Protein AF-A0A060CLG0-F1 (afdb_monomer_lite)

Sequence (66 aa):
MKIWYFHPYGSAPGRGKYLRPYYLGKKWIALGHDVTCFVGRNHHLLDQPEPLPQKECVSGVPFVSL

pLDDT: mean 97.27, std 1.05, range [94.38, 98.62]

Secondary structure (DSSP, 8-state):
-EEEEEETT---TTTBS--HHHHHHHHHHHTT-EEEEEE-SS-TTBSSSSPPPSEEEETTEEEEE-

Radius of gyration: 10.92 Å; chains: 1; bounding box: 25×18×31 Å

Foldseek 3Di:
DEEEAEDAAEDDPQFFDNPVLVVVQVVCVVVVYHYEYEYAQQDPGTPDNHGDDQWDQDPNHTYGHD

Organism: NCBI:txid114707

Structure (mmCIF, N/CA/C/O backbone):
data_AF-A0A060CLG0-F1
#
_entry.id   AF-A0A060CLG0-F1
#
loop_
_atom_site.group_PDB
_atom_site.id
_atom_site.type_symbol
_atom_site.label_atom_id
_atom_site.label_alt_id
_atom_site.label_comp_id
_atom_site.label_asym_id
_atom_site.label_entity_id
_atom_site.label_seq_id
_atom_site.pdbx_PDB_ins_code
_atom_site.Cartn_x
_atom_site.Cartn_y
_atom_site.Cartn_z
_atom_site.occupancy
_atom_site.B_iso_or_equiv
_atom_site.auth_seq_id
_atom_site.auth_comp_id
_atom_site.auth_asym_id
_atom_site.auth_atom_id
_atom_site.pdbx_PDB_model_num
ATOM 1 N N . MET A 1 1 ? -7.870 4.779 15.378 1.00 97.00 1 MET A N 1
ATOM 2 C CA . MET A 1 1 ? -6.457 5.169 15.656 1.00 97.00 1 MET A CA 1
ATOM 3 C C . MET A 1 1 ? -5.779 5.553 14.350 1.00 97.00 1 MET A C 1
ATOM 5 O O . MET A 1 1 ? -6.283 5.133 13.315 1.00 97.00 1 MET A O 1
ATOM 9 N N . LYS A 1 2 ? -4.665 6.293 14.396 1.00 97.94 2 LYS A N 1
ATOM 10 C CA . LYS A 1 2 ? -3.831 6.572 13.216 1.00 97.94 2 LYS A CA 1
ATOM 11 C C . LYS A 1 2 ? -2.751 5.501 13.073 1.00 97.94 2 LYS A C 1
ATOM 13 O O . LYS A 1 2 ? -2.039 5.242 14.040 1.00 97.94 2 LYS A O 1
ATOM 18 N N . ILE A 1 3 ? -2.652 4.875 11.905 1.00 98.00 3 ILE A N 1
ATOM 19 C CA . ILE A 1 3 ? -1.708 3.792 11.613 1.00 98.00 3 ILE A CA 1
ATOM 20 C C . ILE A 1 3 ? -0.915 4.160 10.363 1.00 98.00 3 ILE A C 1
ATOM 22 O O . ILE A 1 3 ? -1.473 4.344 9.284 1.00 98.00 3 ILE A O 1
ATOM 26 N N . TRP A 1 4 ? 0.405 4.218 10.491 1.00 98.12 4 TRP A N 1
ATOM 27 C CA . TRP A 1 4 ? 1.301 4.365 9.349 1.00 98.12 4 TRP A CA 1
ATOM 28 C C . TRP A 1 4 ? 2.027 3.056 9.093 1.00 98.12 4 TRP A C 1
ATOM 30 O O . TRP A 1 4 ? 2.622 2.479 10.002 1.00 98.12 4 TRP A O 1
ATOM 40 N N . TYR A 1 5 ? 1.963 2.582 7.853 1.00 96.31 5 TYR A N 1
ATOM 41 C CA . TYR A 1 5 ? 2.582 1.327 7.447 1.00 96.31 5 TYR A CA 1
ATOM 42 C C . TYR A 1 5 ? 3.716 1.602 6.469 1.00 96.31 5 TYR A C 1
ATOM 44 O O . TYR A 1 5 ? 3.458 2.016 5.345 1.00 96.31 5 TYR A O 1
ATOM 52 N N . PHE A 1 6 ? 4.958 1.349 6.873 1.00 97.81 6 PHE A N 1
ATOM 53 C CA . PHE A 1 6 ? 6.138 1.572 6.039 1.00 97.81 6 PHE A CA 1
ATOM 54 C C . PHE A 1 6 ? 6.600 0.262 5.404 1.00 97.81 6 PHE A C 1
AT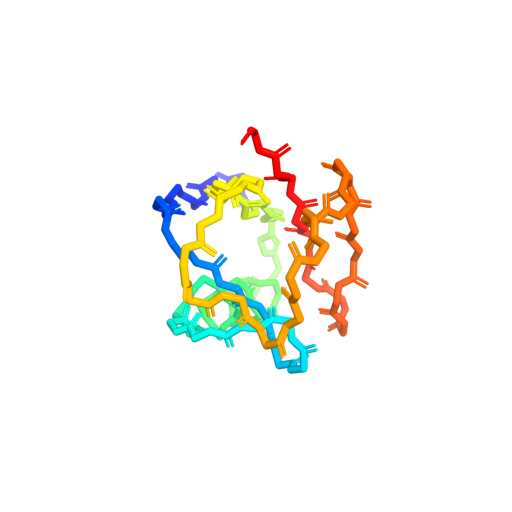OM 56 O O . PHE A 1 6 ? 6.767 -0.742 6.099 1.00 97.81 6 PHE A O 1
ATOM 63 N N . HIS A 1 7 ? 6.816 0.258 4.089 1.00 97.50 7 HIS A N 1
ATOM 64 C CA . HIS A 1 7 ? 7.333 -0.916 3.390 1.00 97.50 7 HIS A CA 1
ATOM 65 C C . HIS A 1 7 ? 8.178 -0.522 2.171 1.00 97.50 7 HIS A C 1
ATOM 67 O O . HIS A 1 7 ? 7.637 0.059 1.233 1.00 97.50 7 HIS A O 1
ATOM 73 N N . PRO A 1 8 ? 9.471 -0.889 2.107 1.00 96.25 8 PRO A N 1
ATOM 74 C CA . PRO A 1 8 ? 10.388 -0.373 1.086 1.00 96.25 8 PRO A CA 1
ATOM 75 C C . PRO A 1 8 ? 9.956 -0.723 -0.344 1.00 96.25 8 PRO A C 1
ATOM 77 O O . PRO A 1 8 ? 10.121 0.082 -1.252 1.00 96.25 8 PRO A O 1
ATOM 80 N N . TYR A 1 9 ? 9.346 -1.898 -0.530 1.00 96.12 9 TYR A N 1
ATOM 81 C CA . TYR A 1 9 ? 8.918 -2.405 -1.842 1.00 96.12 9 TYR A CA 1
ATOM 82 C C . TYR A 1 9 ? 7.422 -2.715 -1.915 1.00 96.12 9 TYR A C 1
ATOM 84 O O . TYR A 1 9 ? 6.996 -3.631 -2.613 1.00 96.12 9 TYR A O 1
ATOM 92 N N . GLY A 1 10 ? 6.642 -2.069 -1.050 1.00 95.81 10 GLY A N 1
ATOM 93 C CA . GLY A 1 10 ? 5.221 -2.356 -0.924 1.00 95.81 10 GLY A CA 1
ATOM 94 C C . GLY A 1 10 ? 4.451 -1.792 -2.106 1.00 95.81 10 GLY A C 1
ATOM 95 O O . GLY A 1 10 ? 4.748 -0.699 -2.573 1.00 95.81 10 GLY A O 1
ATOM 96 N N . SER A 1 11 ? 3.431 -2.498 -2.574 1.00 95.25 11 SER A N 1
ATOM 97 C CA . SER A 1 11 ? 2.556 -1.982 -3.629 1.00 95.25 11 SER A CA 1
ATOM 98 C C . SER A 1 11 ? 1.102 -2.390 -3.402 1.00 95.25 11 SER A C 1
ATOM 100 O O . SER A 1 11 ? 0.749 -3.046 -2.415 1.00 95.25 11 SER A O 1
ATOM 102 N N . ALA A 1 12 ? 0.250 -1.963 -4.327 1.00 96.69 12 ALA A N 1
ATOM 103 C CA . ALA A 1 12 ? -1.148 -2.345 -4.421 1.00 96.69 12 ALA A CA 1
ATOM 104 C C . ALA A 1 12 ? -1.393 -3.161 -5.709 1.00 96.69 12 ALA A C 1
ATOM 106 O O . ALA A 1 12 ? -0.526 -3.185 -6.589 1.00 96.69 12 ALA A O 1
ATOM 107 N N . PRO A 1 13 ? -2.540 -3.856 -5.834 1.00 96.81 13 PRO A N 1
ATOM 108 C CA . PRO A 1 13 ? -2.859 -4.623 -7.035 1.00 96.81 13 PRO A CA 1
ATOM 109 C C . PRO A 1 13 ? -2.725 -3.779 -8.311 1.00 96.81 13 PRO A C 1
ATOM 111 O O . PRO A 1 13 ? -3.258 -2.674 -8.376 1.00 96.81 13 PRO A O 1
ATOM 114 N N . GLY A 1 14 ? -2.000 -4.300 -9.305 1.00 96.00 14 GLY A N 1
ATOM 115 C CA . GLY A 1 14 ? -1.731 -3.619 -10.578 1.00 96.00 14 GLY A CA 1
ATOM 116 C C . GLY A 1 14 ? -0.620 -2.563 -10.536 1.00 96.00 14 GLY A C 1
ATOM 117 O O . GLY A 1 14 ? -0.433 -1.851 -11.519 1.00 96.00 14 GLY A O 1
ATOM 118 N N . ARG A 1 15 ? 0.090 -2.420 -9.407 1.00 95.94 15 ARG A N 1
ATOM 119 C CA . ARG A 1 15 ? 1.218 -1.486 -9.248 1.00 95.94 15 ARG A CA 1
ATOM 120 C C . ARG A 1 15 ? 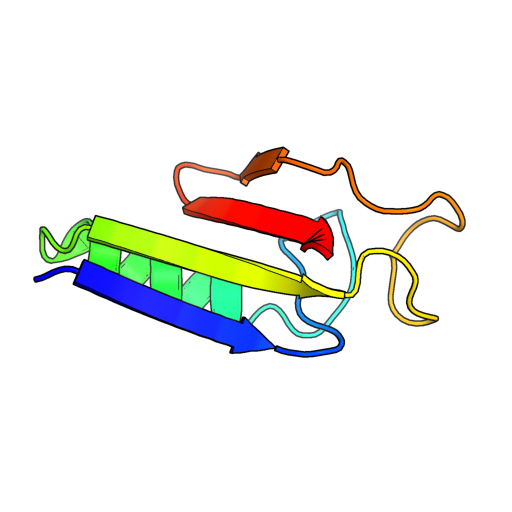2.562 -2.180 -9.026 1.00 95.94 15 ARG A C 1
ATOM 122 O O . ARG A 1 15 ? 3.596 -1.610 -9.353 1.00 95.94 15 ARG A O 1
ATOM 129 N N . GLY A 1 16 ? 2.566 -3.396 -8.489 1.00 96.00 16 GLY A N 1
ATOM 130 C CA . GLY A 1 16 ? 3.781 -4.136 -8.168 1.00 96.00 16 GLY A CA 1
ATOM 131 C C . GLY A 1 16 ? 3.530 -5.312 -7.231 1.00 96.00 16 GLY A C 1
ATOM 132 O O . GLY A 1 16 ? 2.394 -5.748 -7.015 1.00 96.00 16 GLY A O 1
ATOM 133 N N . LYS A 1 17 ? 4.611 -5.842 -6.654 1.00 96.31 17 LYS A N 1
ATOM 134 C CA . LYS A 1 17 ? 4.566 -6.983 -5.722 1.00 96.31 17 LYS A CA 1
ATOM 135 C C . LYS A 1 17 ? 4.414 -6.543 -4.259 1.00 96.31 17 LYS A C 1
ATOM 137 O O . LYS A 1 17 ? 4.248 -5.373 -3.944 1.00 96.31 17 LYS A O 1
ATOM 142 N N . TYR A 1 18 ? 4.421 -7.518 -3.348 1.00 95.44 18 TYR A N 1
ATOM 143 C CA . TYR A 1 18 ? 4.308 -7.304 -1.898 1.00 95.44 18 TYR A CA 1
ATOM 144 C C . TYR A 1 18 ? 3.072 -6.498 -1.482 1.00 95.44 18 TYR A C 1
ATOM 146 O O . TYR A 1 18 ? 3.155 -5.432 -0.879 1.00 95.44 18 TYR A O 1
ATOM 154 N N . LEU A 1 19 ? 1.898 -7.082 -1.726 1.00 96.88 19 LEU A N 1
ATOM 155 C CA . LEU A 1 19 ? 0.582 -6.490 -1.454 1.00 96.88 19 LEU A CA 1
ATOM 156 C C . LEU A 1 19 ? 0.199 -6.427 0.038 1.00 96.88 19 LEU A C 1
ATOM 158 O O . LEU A 1 19 ? -0.944 -6.131 0.386 1.00 96.88 19 LEU A O 1
ATOM 162 N N . ARG A 1 20 ? 1.130 -6.734 0.947 1.00 96.69 20 ARG A N 1
ATOM 163 C CA . ARG A 1 20 ? 0.870 -6.743 2.392 1.00 96.69 20 ARG A CA 1
ATOM 164 C C . ARG A 1 20 ? 0.393 -5.378 2.917 1.00 96.69 20 ARG A C 1
ATOM 166 O O . ARG A 1 20 ? -0.600 -5.390 3.644 1.00 96.69 20 ARG A O 1
ATOM 173 N N . PRO A 1 21 ? 1.002 -4.228 2.551 1.00 96.88 21 PRO A N 1
ATOM 174 C CA . PRO A 1 21 ? 0.510 -2.921 2.987 1.00 96.88 21 PRO A CA 1
ATOM 175 C C . PRO A 1 21 ? -0.930 -2.679 2.532 1.00 96.88 21 PRO A C 1
ATOM 177 O O . PRO A 1 21 ? -1.752 -2.251 3.333 1.00 96.88 21 PRO A O 1
ATOM 180 N N . TYR A 1 22 ? -1.260 -3.051 1.289 1.00 98.31 22 TYR A N 1
ATOM 181 C CA . TYR A 1 22 ? -2.616 -2.938 0.752 1.00 98.31 22 TYR A CA 1
ATOM 182 C C . TYR A 1 22 ? -3.628 -3.750 1.569 1.00 98.31 22 TYR A C 1
ATOM 184 O O . TYR A 1 22 ? -4.623 -3.203 2.043 1.00 98.31 22 TYR A O 1
ATOM 192 N N . TYR A 1 23 ? -3.383 -5.050 1.768 1.00 98.25 23 TYR A N 1
ATOM 193 C CA . TYR A 1 23 ? -4.355 -5.912 2.446 1.00 98.25 23 TYR A CA 1
ATOM 194 C C . TYR A 1 23 ? -4.495 -5.591 3.933 1.00 98.25 23 TYR A C 1
ATOM 196 O O . TYR A 1 23 ? -5.617 -5.570 4.441 1.00 98.25 23 TYR A O 1
ATOM 204 N N . LEU A 1 24 ? -3.389 -5.306 4.625 1.00 97.62 24 LEU A N 1
ATOM 205 C CA . LEU A 1 24 ? -3.452 -4.881 6.022 1.00 97.62 24 LEU A CA 1
ATOM 206 C C . LEU A 1 24 ? -4.128 -3.518 6.142 1.00 97.62 24 LEU A C 1
ATOM 208 O O . LEU A 1 24 ? -5.035 -3.372 6.955 1.00 97.62 24 LEU A O 1
ATOM 212 N N . GLY A 1 25 ? -3.758 -2.552 5.299 1.00 98.12 25 GLY A N 1
ATOM 213 C CA . GLY A 1 25 ? -4.372 -1.229 5.297 1.00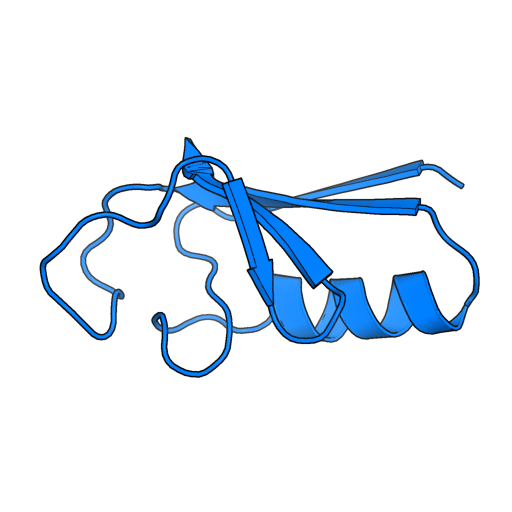 98.12 25 GLY A CA 1
ATOM 214 C C . GLY A 1 25 ? -5.877 -1.301 5.070 1.00 98.12 25 GLY A C 1
ATOM 215 O O . GLY A 1 25 ? -6.642 -0.745 5.853 1.00 98.12 25 GLY A O 1
ATOM 216 N N . LYS A 1 26 ? -6.321 -2.100 4.096 1.00 98.25 26 LYS A N 1
ATOM 217 C CA . LYS A 1 26 ? -7.746 -2.343 3.839 1.00 98.25 26 LYS A CA 1
ATOM 218 C C . LYS A 1 26 ? -8.476 -2.925 5.054 1.00 98.25 26 LYS A C 1
ATOM 220 O O . LYS A 1 26 ? -9.596 -2.513 5.343 1.00 98.25 26 LYS A O 1
ATOM 225 N N . LYS A 1 27 ? -7.861 -3.872 5.773 1.00 98.31 27 LYS A N 1
ATOM 226 C CA . LYS A 1 27 ? -8.451 -4.468 6.984 1.00 98.31 27 LYS A CA 1
ATOM 227 C C . LYS A 1 27 ? -8.534 -3.472 8.138 1.00 98.31 27 LYS A C 1
ATOM 229 O O . LYS A 1 27 ? -9.569 -3.407 8.789 1.00 98.31 27 LYS A O 1
ATOM 234 N N . TRP A 1 28 ? -7.498 -2.669 8.351 1.00 98.38 28 TRP A N 1
ATOM 235 C CA . TRP A 1 28 ? -7.506 -1.624 9.374 1.00 98.38 28 TRP A CA 1
ATOM 236 C C . TRP A 1 28 ? -8.535 -0.529 9.076 1.00 98.38 28 TRP A C 1
ATOM 238 O O . TRP A 1 28 ? -9.272 -0.122 9.970 1.00 98.38 28 TRP A O 1
ATOM 248 N N . ILE A 1 29 ? -8.658 -0.109 7.818 1.00 98.44 29 ILE A N 1
ATOM 249 C CA . ILE A 1 29 ? -9.684 0.855 7.397 1.00 98.44 29 ILE A CA 1
ATOM 250 C C . ILE A 1 29 ? -11.090 0.292 7.636 1.00 98.44 29 ILE A C 1
ATOM 252 O O . ILE A 1 29 ? -11.940 0.989 8.180 1.00 98.44 29 ILE A O 1
ATOM 256 N N . ALA A 1 30 ? -11.330 -0.984 7.312 1.00 98.31 30 ALA A N 1
ATOM 257 C CA . ALA A 1 30 ? -12.618 -1.637 7.564 1.00 98.31 30 ALA A CA 1
ATOM 258 C C . ALA A 1 30 ? -12.998 -1.702 9.058 1.00 98.31 30 ALA A C 1
ATOM 260 O O . ALA A 1 30 ? -14.174 -1.810 9.386 1.00 98.31 30 ALA A O 1
ATOM 261 N N . LEU A 1 31 ? -12.015 -1.615 9.958 1.00 98.44 31 LEU A N 1
ATOM 262 C CA . LEU A 1 31 ? -12.209 -1.541 11.408 1.00 98.44 31 LEU A CA 1
ATOM 263 C C . LEU A 1 31 ? -12.324 -0.091 11.928 1.00 98.44 31 LEU A C 1
ATOM 265 O O . LEU A 1 31 ? -12.380 0.126 13.135 1.00 98.44 31 LEU A O 1
ATOM 269 N N . GLY A 1 32 ? -12.356 0.910 11.041 1.00 98.38 32 GLY A N 1
ATOM 270 C CA . GLY A 1 32 ? -12.512 2.325 11.397 1.00 98.38 32 GLY A CA 1
ATOM 271 C C . GLY A 1 32 ? -11.210 3.040 11.775 1.00 98.38 32 GLY A C 1
ATOM 272 O O . GLY A 1 32 ? -11.247 4.095 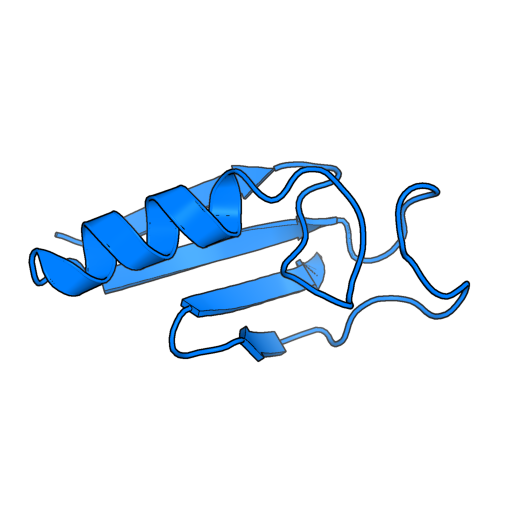12.411 1.00 98.38 32 GLY A O 1
ATOM 273 N N . HIS A 1 33 ? -10.046 2.486 11.421 1.00 98.56 33 HIS A N 1
ATOM 274 C CA . HIS A 1 33 ? -8.763 3.165 11.618 1.00 98.56 33 HIS A CA 1
ATOM 275 C C . HIS A 1 33 ? -8.418 4.086 10.438 1.00 98.56 33 HIS A C 1
ATOM 277 O O . HIS A 1 33 ? -8.761 3.811 9.292 1.00 98.56 33 HIS A O 1
ATOM 283 N N . ASP A 1 34 ? -7.686 5.161 10.732 1.00 98.31 34 ASP A N 1
ATOM 284 C CA . ASP A 1 34 ? -7.090 6.064 9.744 1.00 98.31 34 ASP A CA 1
ATOM 285 C C . ASP A 1 34 ? -5.707 5.515 9.370 1.00 98.31 34 ASP A C 1
ATOM 287 O O . ASP A 1 34 ? -4.856 5.346 10.250 1.00 98.31 34 ASP A O 1
ATOM 291 N N . VAL A 1 35 ? -5.501 5.162 8.100 1.00 98.50 35 VAL A N 1
ATOM 292 C CA . VAL A 1 35 ? -4.328 4.406 7.648 1.00 98.50 35 VAL A CA 1
ATOM 293 C C . VAL A 1 35 ? -3.667 5.074 6.455 1.00 98.50 35 VAL A C 1
ATOM 295 O O . VAL A 1 35 ? -4.336 5.378 5.474 1.00 98.50 35 VAL A O 1
ATOM 298 N N . THR A 1 36 ? -2.337 5.165 6.487 1.00 98.62 36 THR A N 1
ATOM 299 C CA . THR A 1 36 ? -1.524 5.549 5.325 1.00 98.62 36 THR A CA 1
ATOM 300 C C . THR A 1 36 ? -0.392 4.551 5.119 1.00 98.62 36 THR A C 1
ATOM 302 O O . THR A 1 36 ? 0.360 4.247 6.051 1.00 98.62 36 THR A O 1
ATOM 305 N N . CYS A 1 37 ? -0.242 4.052 3.895 1.00 98.44 37 CYS A N 1
ATOM 306 C CA . CYS A 1 37 ? 0.865 3.192 3.497 1.00 98.44 37 CYS A CA 1
ATOM 307 C C . CYS A 1 37 ? 1.984 4.024 2.861 1.00 98.44 37 CYS A C 1
ATOM 309 O O . CYS A 1 37 ? 1.777 4.663 1.837 1.00 98.44 37 CYS A O 1
ATOM 311 N N . PHE A 1 38 ? 3.177 3.987 3.442 1.00 98.50 38 PHE A N 1
ATOM 312 C CA . PHE A 1 38 ? 4.378 4.616 2.907 1.00 98.50 38 PHE A CA 1
ATOM 313 C C . PHE A 1 38 ? 5.238 3.567 2.214 1.00 98.50 38 PHE A C 1
ATOM 315 O O . PHE A 1 38 ? 5.627 2.571 2.832 1.00 98.50 38 PHE A O 1
ATOM 322 N N . VAL A 1 39 ? 5.525 3.774 0.933 1.00 98.12 39 VAL A N 1
ATOM 323 C CA . VAL A 1 39 ? 6.255 2.805 0.106 1.00 98.12 39 VAL A CA 1
ATOM 324 C C . VAL A 1 39 ? 7.377 3.466 -0.681 1.00 98.12 39 VAL A C 1
ATOM 326 O O . VAL A 1 39 ? 7.363 4.678 -0.862 1.00 98.12 39 VAL A O 1
ATOM 329 N N . GLY A 1 40 ? 8.361 2.694 -1.139 1.00 97.94 40 GLY A N 1
ATOM 330 C CA . GLY A 1 40 ? 9.383 3.227 -2.038 1.00 97.94 40 GLY A CA 1
ATOM 331 C C . GLY A 1 40 ? 8.782 3.588 -3.395 1.00 97.94 40 GLY A C 1
ATOM 332 O O . GLY A 1 40 ? 8.031 2.804 -3.973 1.00 97.94 40 GLY A O 1
ATOM 333 N N . ARG A 1 41 ? 9.108 4.769 -3.917 1.00 97.75 41 ARG A N 1
ATOM 334 C CA . ARG A 1 41 ? 8.608 5.245 -5.213 1.00 97.75 41 ARG A CA 1
ATOM 335 C C . ARG A 1 41 ? 9.260 4.553 -6.406 1.00 97.75 41 ARG A C 1
ATOM 337 O O . ARG A 1 41 ? 8.602 4.331 -7.420 1.00 97.75 41 ARG A O 1
ATOM 344 N N . ASN A 1 42 ? 10.544 4.229 -6.276 1.00 96.88 42 ASN A N 1
ATOM 345 C CA . ASN A 1 42 ? 11.350 3.570 -7.298 1.00 96.88 42 ASN A CA 1
ATOM 346 C C . ASN A 1 42 ? 11.833 2.226 -6.753 1.00 96.88 42 ASN A C 1
ATOM 348 O O . ASN A 1 42 ? 12.710 2.189 -5.889 1.00 96.88 42 ASN A O 1
ATOM 352 N N . HIS A 1 43 ? 11.279 1.118 -7.242 1.00 95.75 43 HIS A N 1
ATOM 353 C CA . HIS A 1 43 ? 11.777 -0.207 -6.886 1.00 95.75 43 HIS A CA 1
ATOM 354 C C . HIS A 1 43 ? 11.567 -1.226 -8.006 1.00 95.75 43 HIS A C 1
ATOM 356 O O . HIS A 1 43 ? 10.586 -1.180 -8.735 1.00 95.75 43 HIS A O 1
ATOM 362 N N . HIS A 1 44 ? 12.459 -2.210 -8.102 1.00 96.44 44 HIS A N 1
ATOM 363 C CA . HIS A 1 44 ? 12.489 -3.220 -9.173 1.00 96.44 44 HIS A CA 1
ATOM 364 C C . HIS A 1 44 ? 11.287 -4.188 -9.198 1.00 96.44 44 HIS A C 1
ATOM 366 O O . HIS A 1 44 ? 11.205 -5.056 -10.057 1.00 96.44 44 HIS A O 1
ATOM 372 N N . LEU A 1 45 ? 10.375 -4.069 -8.232 1.00 97.31 45 LEU A N 1
ATOM 373 C CA . LEU A 1 45 ? 9.206 -4.938 -8.059 1.00 97.31 45 LEU A CA 1
AT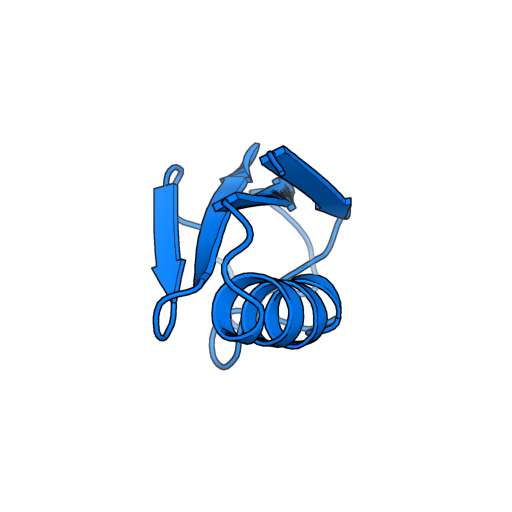OM 374 C C . LEU A 1 45 ? 7.902 -4.306 -8.561 1.00 97.31 45 LEU A C 1
ATOM 376 O O . LEU A 1 45 ? 6.826 -4.834 -8.273 1.00 97.31 45 LEU A O 1
ATOM 380 N N . LEU A 1 46 ? 7.989 -3.160 -9.238 1.00 97.75 46 LEU A N 1
ATOM 381 C CA . LEU A 1 46 ? 6.847 -2.522 -9.884 1.00 97.75 46 LEU A CA 1
ATOM 382 C C . LEU A 1 46 ? 6.400 -3.345 -11.094 1.00 97.75 46 LEU A C 1
ATOM 384 O O . LEU A 1 46 ? 7.211 -3.996 -11.750 1.00 97.75 46 LEU A O 1
ATOM 388 N N . ASP A 1 47 ? 5.099 -3.321 -11.378 1.00 97.44 47 ASP A N 1
ATOM 389 C CA . ASP A 1 47 ? 4.558 -3.998 -12.565 1.00 97.44 47 ASP A CA 1
ATOM 390 C C . ASP A 1 47 ? 4.917 -3.243 -13.859 1.00 97.44 47 ASP A C 1
ATOM 392 O O . ASP A 1 47 ? 4.869 -3.818 -14.943 1.00 97.44 47 ASP A O 1
ATOM 396 N N . GLN A 1 48 ? 5.280 -1.964 -13.734 1.00 96.19 48 GLN A N 1
ATOM 397 C CA . GLN A 1 48 ? 5.694 -1.075 -14.813 1.00 96.19 48 GLN A CA 1
ATOM 398 C C . GLN A 1 48 ? 7.008 -0.371 -14.432 1.00 96.19 48 GLN A C 1
ATOM 400 O O . GLN A 1 48 ? 7.274 -0.202 -13.239 1.00 96.19 48 GLN A O 1
ATOM 405 N N . PRO A 1 49 ? 7.850 0.027 -15.401 1.00 94.62 49 PRO A N 1
ATOM 406 C CA . PRO A 1 49 ? 9.136 0.665 -15.118 1.00 94.62 49 PRO A CA 1
ATOM 407 C C . PRO A 1 49 ? 8.992 2.085 -14.554 1.00 94.62 49 PRO A C 1
ATOM 409 O O . PRO A 1 49 ? 9.941 2.608 -13.966 1.00 94.62 49 PRO A O 1
ATOM 412 N N . GLU A 1 50 ? 7.833 2.724 -14.728 1.00 96.25 50 GLU A N 1
ATOM 413 C CA . GLU A 1 50 ? 7.590 4.066 -14.223 1.00 96.25 50 GLU A CA 1
ATOM 414 C C . GLU A 1 50 ? 7.487 4.089 -12.691 1.00 96.25 50 GLU A C 1
ATOM 416 O O . GLU A 1 50 ? 6.881 3.202 -12.085 1.00 96.25 50 GLU A O 1
ATOM 421 N N . PRO A 1 51 ? 8.003 5.144 -12.040 1.00 96.94 51 PRO A N 1
ATOM 422 C CA . PRO A 1 51 ? 7.871 5.301 -10.601 1.00 96.94 51 PRO A CA 1
ATOM 423 C C . PRO A 1 51 ? 6.407 5.445 -10.177 1.00 96.94 51 PRO A C 1
ATOM 425 O O . PRO A 1 51 ? 5.593 6.037 -10.894 1.00 96.94 51 PRO A O 1
ATOM 428 N N . LEU A 1 52 ? 6.089 5.018 -8.953 1.00 97.06 52 LEU A N 1
ATOM 429 C CA . LEU A 1 52 ? 4.754 5.229 -8.394 1.00 97.06 52 LEU A CA 1
ATOM 430 C C . LEU A 1 52 ? 4.400 6.732 -8.302 1.00 97.06 52 LEU A C 1
ATOM 432 O O . LEU A 1 52 ? 5.281 7.590 -8.127 1.00 97.06 52 LEU A O 1
ATOM 436 N N . PRO A 1 53 ? 3.108 7.091 -8.398 1.00 96.94 53 PRO A N 1
ATOM 437 C CA . PRO A 1 53 ? 2.653 8.438 -8.076 1.00 96.94 53 PRO A CA 1
ATOM 438 C C . PRO A 1 53 ? 2.960 8.784 -6.615 1.00 96.94 53 PRO A C 1
ATOM 440 O O . PRO A 1 53 ? 2.764 7.955 -5.731 1.00 96.94 53 PRO A O 1
ATOM 443 N N . GLN A 1 54 ? 3.362 10.034 -6.344 1.00 97.50 54 GLN A N 1
ATOM 444 C CA . GLN A 1 54 ? 3.726 10.480 -4.988 1.00 97.50 54 GLN A CA 1
ATOM 445 C C . GLN A 1 54 ? 2.614 10.226 -3.956 1.00 97.50 54 GLN A C 1
ATOM 447 O O . GLN A 1 54 ? 2.893 9.903 -2.801 1.00 97.50 54 GLN A O 1
ATOM 452 N N . LYS A 1 55 ? 1.353 10.385 -4.366 1.00 97.94 55 LYS A N 1
ATOM 453 C CA . LYS A 1 55 ? 0.168 10.052 -3.577 1.00 97.94 55 LYS A CA 1
ATOM 454 C C . LYS A 1 55 ? -0.837 9.352 -4.473 1.00 97.94 55 LYS A C 1
ATOM 456 O O . LYS A 1 55 ? -1.102 9.815 -5.580 1.00 97.94 55 LYS A O 1
ATOM 461 N N . GLU A 1 56 ? -1.429 8.285 -3.966 1.00 97.12 56 GLU A N 1
ATOM 462 C CA . GLU A 1 56 ? -2.477 7.546 -4.660 1.00 97.12 56 GLU A CA 1
ATOM 463 C C . GLU A 1 56 ? -3.442 6.934 -3.638 1.00 97.12 56 GLU A C 1
ATOM 465 O O . GLU A 1 56 ? -3.054 6.628 -2.514 1.00 97.12 56 GLU A O 1
ATOM 470 N N . CYS A 1 57 ? -4.707 6.740 -4.012 1.00 97.50 57 CYS A N 1
ATOM 471 C CA . CYS A 1 57 ? -5.648 5.936 -3.237 1.00 97.50 57 CYS A CA 1
ATOM 472 C C . CYS A 1 57 ? -6.079 4.731 -4.074 1.00 97.50 57 CYS A C 1
ATOM 474 O O . CYS A 1 57 ? -6.776 4.889 -5.076 1.00 97.50 57 CYS A O 1
ATOM 476 N N . VAL A 1 58 ? -5.676 3.525 -3.669 1.00 97.00 58 VAL A N 1
ATOM 477 C CA . VAL A 1 58 ? -5.971 2.296 -4.416 1.00 97.00 58 VAL A CA 1
ATOM 478 C C . VAL A 1 58 ? -7.058 1.515 -3.696 1.00 97.00 58 VAL A C 1
ATOM 480 O O . VAL A 1 58 ? -6.838 0.984 -2.609 1.00 97.00 58 VAL A O 1
ATOM 483 N N . SER A 1 59 ? -8.248 1.429 -4.300 1.00 96.00 59 SER A N 1
ATOM 484 C CA . SER A 1 59 ? -9.428 0.771 -3.703 1.00 96.00 59 SER A CA 1
ATOM 485 C C . SER A 1 59 ? -9.727 1.224 -2.262 1.00 96.00 59 SER A C 1
ATOM 487 O O . SER A 1 59 ? -10.047 0.399 -1.405 1.00 96.00 59 SER A O 1
ATOM 489 N N . GLY A 1 60 ? -9.571 2.520 -1.981 1.00 96.81 60 GLY A N 1
ATOM 490 C CA . GLY A 1 60 ? -9.803 3.091 -0.652 1.00 96.81 60 GLY A CA 1
ATOM 491 C C . GLY A 1 60 ? -8.617 3.003 0.313 1.00 96.81 60 GLY A C 1
ATOM 492 O O . GLY A 1 60 ?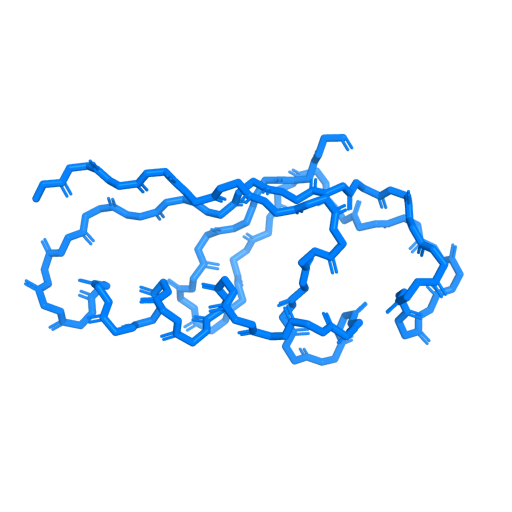 -8.757 3.447 1.445 1.00 96.81 60 GLY A O 1
ATOM 493 N N . VAL A 1 61 ? -7.464 2.462 -0.099 1.00 98.25 61 VAL A N 1
ATOM 494 C CA . VAL A 1 61 ? -6.242 2.435 0.722 1.00 98.25 61 VAL A CA 1
ATOM 495 C C . VAL A 1 61 ? -5.304 3.575 0.299 1.00 98.25 61 VAL A C 1
ATOM 497 O O . VAL A 1 61 ? -4.859 3.572 -0.853 1.00 98.25 61 VAL A O 1
ATOM 500 N N . PRO A 1 62 ? -4.975 4.533 1.187 1.00 98.44 62 PRO A N 1
ATOM 501 C CA . PRO A 1 62 ? -4.060 5.629 0.877 1.00 98.44 62 PRO A CA 1
ATOM 502 C C . PRO A 1 62 ? -2.604 5.159 0.826 1.00 98.44 62 PRO A C 1
ATOM 504 O O . PRO A 1 62 ? -2.101 4.562 1.780 1.00 98.44 62 PRO A O 1
ATOM 507 N N . PHE A 1 63 ? -1.912 5.495 -0.258 1.00 98.44 63 PHE A N 1
ATOM 508 C CA . PHE A 1 63 ? -0.480 5.302 -0.443 1.00 98.44 63 PHE A CA 1
ATOM 509 C C . PHE A 1 63 ? 0.236 6.644 -0.605 1.00 98.44 63 PHE A C 1
ATOM 511 O O . PHE A 1 63 ? -0.234 7.550 -1.296 1.00 98.44 63 PHE A O 1
ATOM 518 N N . VAL A 1 64 ? 1.408 6.740 0.013 1.00 98.56 64 VAL A N 1
ATOM 519 C CA . VAL A 1 64 ? 2.394 7.799 -0.187 1.00 98.56 64 VAL A CA 1
ATOM 520 C C . VAL A 1 64 ? 3.688 7.123 -0.610 1.00 98.56 64 VAL A C 1
ATOM 522 O O . VAL A 1 64 ? 4.246 6.324 0.141 1.00 98.56 64 VAL A O 1
ATOM 525 N N . SER A 1 65 ? 4.166 7.422 -1.811 1.00 97.25 65 SER A N 1
ATOM 526 C CA . SER A 1 65 ? 5.447 6.901 -2.276 1.00 97.25 65 SER A CA 1
ATOM 527 C C . SER A 1 65 ? 6.561 7.909 -1.992 1.00 97.25 65 SER A C 1
ATOM 529 O O . SER A 1 65 ? 6.410 9.083 -2.349 1.00 97.25 65 SER A O 1
ATOM 531 N N . LEU A 1 66 ? 7.655 7.450 -1.385 1.00 94.38 66 LEU A N 1
ATOM 532 C CA . LEU A 1 66 ? 8.843 8.235 -1.037 1.00 94.38 66 LEU A CA 1
ATOM 533 C C . LEU A 1 66 ? 9.967 8.028 -2.057 1.00 94.38 66 LEU A C 1
ATOM 535 O O . LEU A 1 66 ? 10.204 6.859 -2.445 1.00 94.38 66 LEU A O 1
#